Protein AF-A0A924RBK0-F1 (afdb_monomer_lite)

Radius of gyration: 13.26 Å; chains: 1; bounding box: 32×27×32 Å

Foldseek 3Di:
DDDDDDPPPCRVVVQVVVCVVPVDDDDDQVQAQLPPVRPVVRVVQCCVQQVVQLVVQHKGKGWTADPPVSGTHDIDIHGHRDD

Structure (mmCIF, N/CA/C/O backbone):
data_AF-A0A924RBK0-F1
#
_entry.id   AF-A0A924RBK0-F1
#
loop_
_atom_site.group_PDB
_atom_site.id
_atom_site.type_symbol
_atom_site.label_atom_id
_atom_site.label_alt_id
_atom_site.label_comp_id
_atom_site.label_asym_id
_atom_site.label_entity_id
_atom_site.label_seq_id
_atom_site.pdbx_PDB_ins_code
_atom_site.Cartn_x
_atom_site.Cartn_y
_atom_site.Cartn_z
_atom_site.occupancy
_atom_site.B_iso_or_equiv
_atom_site.auth_seq_id
_atom_site.auth_comp_id
_atom_site.auth_asym_id
_atom_site.auth_atom_id
_atom_site.pdbx_PDB_model_num
ATOM 1 N N . MET A 1 1 ? -8.765 7.698 1.777 1.00 61.56 1 MET A N 1
ATOM 2 C CA . MET A 1 1 ? -8.218 9.062 1.582 1.00 61.56 1 MET A CA 1
ATOM 3 C C . MET A 1 1 ? -6.959 8.958 0.731 1.00 61.56 1 MET A C 1
ATOM 5 O O . MET A 1 1 ? -6.256 7.969 0.877 1.00 61.56 1 MET A O 1
ATOM 9 N N . ALA A 1 2 ? -6.698 9.919 -0.159 1.00 71.12 2 ALA A N 1
ATOM 10 C CA . ALA A 1 2 ? -5.477 9.974 -0.972 1.00 71.12 2 ALA A CA 1
ATOM 11 C C . ALA A 1 2 ? -4.701 11.268 -0.665 1.00 71.12 2 ALA A C 1
ATOM 13 O O . ALA A 1 2 ? -5.324 12.298 -0.411 1.00 71.12 2 ALA A O 1
ATOM 14 N N . VAL A 1 3 ? -3.365 11.207 -0.671 1.00 69.62 3 VAL A N 1
ATOM 15 C CA . VAL A 1 3 ? -2.456 12.344 -0.425 1.00 69.62 3 VAL A CA 1
ATOM 16 C C . VAL A 1 3 ? -1.469 12.426 -1.592 1.00 69.62 3 VAL A C 1
ATOM 18 O O . VAL A 1 3 ? -0.760 11.455 -1.837 1.00 69.62 3 VAL A O 1
ATOM 21 N N . ASP A 1 4 ? -1.409 13.561 -2.299 1.00 73.44 4 ASP A N 1
ATOM 22 C CA . ASP A 1 4 ? -0.568 13.747 -3.498 1.00 73.44 4 ASP A CA 1
ATOM 23 C C . ASP A 1 4 ? 0.218 15.077 -3.472 1.00 73.44 4 ASP A C 1
ATOM 25 O O . ASP A 1 4 ? -0.179 16.036 -2.810 1.00 73.44 4 ASP A O 1
ATOM 29 N N . GLY A 1 5 ? 1.376 15.126 -4.143 1.00 60.59 5 GLY A N 1
ATOM 30 C CA . GLY A 1 5 ? 2.240 16.306 -4.282 1.00 60.59 5 GLY A CA 1
ATOM 31 C C . GLY A 1 5 ? 3.692 15.985 -4.693 1.00 60.59 5 GLY A C 1
ATOM 32 O O . GLY A 1 5 ? 4.088 14.825 -4.769 1.00 60.59 5 GLY A O 1
ATOM 33 N N . PRO A 1 6 ? 4.562 16.989 -4.891 1.00 46.44 6 PRO A N 1
ATOM 34 C CA . PRO A 1 6 ? 5.914 16.796 -5.441 1.00 46.44 6 PRO A CA 1
ATOM 35 C C . PRO A 1 6 ? 6.887 16.087 -4.479 1.00 46.44 6 PRO A C 1
ATOM 37 O O . PRO A 1 6 ? 6.796 16.249 -3.260 1.00 46.44 6 PRO A O 1
ATOM 40 N N . SER A 1 7 ? 7.826 15.288 -4.997 1.00 49.91 7 SER A N 1
ATOM 41 C CA . SER A 1 7 ? 8.832 14.559 -4.201 1.00 49.91 7 SER A CA 1
ATOM 42 C C . SER A 1 7 ? 9.580 15.495 -3.232 1.00 49.91 7 SER A C 1
ATOM 44 O O . SER A 1 7 ? 9.979 16.591 -3.611 1.00 49.91 7 SER A O 1
ATOM 46 N N . GLY A 1 8 ? 9.746 15.085 -1.968 1.00 52.06 8 GLY A N 1
ATOM 47 C CA . GLY A 1 8 ? 10.416 15.891 -0.930 1.00 52.06 8 GLY A CA 1
ATOM 48 C C . GLY A 1 8 ? 9.525 16.874 -0.152 1.00 52.06 8 GLY A C 1
ATOM 49 O O . GLY A 1 8 ? 10.002 17.499 0.786 1.00 52.06 8 GLY A O 1
ATOM 50 N N . SER A 1 9 ? 8.227 16.980 -0.457 1.00 60.09 9 SER A N 1
ATOM 51 C CA . SER A 1 9 ? 7.319 17.935 0.213 1.00 60.09 9 SER A CA 1
ATOM 52 C C . SER A 1 9 ? 6.783 17.501 1.593 1.00 60.09 9 SER A C 1
ATOM 54 O O . SER A 1 9 ? 5.808 18.074 2.069 1.00 60.09 9 SER A O 1
ATOM 56 N N . GLY A 1 10 ? 7.332 16.446 2.209 1.00 59.44 10 GLY A N 1
ATOM 57 C CA . GLY A 1 10 ? 6.891 15.966 3.532 1.00 59.44 10 GLY A CA 1
ATOM 58 C C . GLY A 1 10 ? 5.599 15.130 3.561 1.00 59.44 10 GLY A C 1
ATOM 59 O O . GLY A 1 10 ? 5.084 14.845 4.637 1.00 59.44 10 GLY A O 1
ATOM 60 N N . LYS A 1 11 ? 5.076 14.688 2.408 1.00 74.19 11 LYS A N 1
ATOM 61 C CA . LYS A 1 11 ? 3.849 13.860 2.333 1.00 74.19 11 LYS A CA 1
ATOM 62 C C . LYS A 1 11 ? 3.960 12.524 3.045 1.00 74.19 11 LYS A C 1
ATOM 64 O O . LYS A 1 11 ? 2.970 12.079 3.604 1.00 74.19 11 LYS A O 1
ATOM 69 N N . THR A 1 12 ? 5.138 11.902 3.021 1.00 71.56 12 THR A N 1
ATOM 70 C CA . THR A 1 12 ? 5.383 10.655 3.752 1.00 71.56 12 THR A CA 1
ATOM 71 C C . THR A 1 12 ? 5.165 10.881 5.243 1.00 71.56 12 THR A C 1
ATOM 73 O O . THR A 1 12 ? 4.362 10.182 5.839 1.00 71.56 12 THR A O 1
ATOM 76 N N . SER A 1 13 ? 5.758 11.939 5.808 1.00 72.69 13 SER A N 1
ATOM 77 C CA . SER A 1 13 ? 5.587 12.297 7.220 1.00 72.69 13 SER A CA 1
ATOM 78 C C . SER A 1 13 ? 4.139 12.651 7.563 1.00 72.69 13 SER A C 1
ATOM 80 O O . SER A 1 13 ? 3.609 12.156 8.548 1.00 72.69 13 SER A O 1
ATOM 82 N N . LEU A 1 14 ? 3.463 13.439 6.719 1.00 71.62 14 LEU A N 1
ATOM 83 C CA . LEU A 1 14 ? 2.052 13.774 6.928 1.00 71.62 14 LEU A CA 1
ATOM 84 C C . LEU A 1 14 ? 1.145 12.534 6.853 1.00 71.62 14 LEU A C 1
ATOM 86 O O . LEU A 1 14 ? 0.234 12.386 7.662 1.00 71.62 14 LEU A O 1
ATOM 90 N N . ALA A 1 15 ? 1.377 11.646 5.887 1.00 75.75 15 ALA A N 1
ATOM 91 C CA . ALA A 1 15 ? 0.602 10.422 5.731 1.00 75.75 15 ALA A CA 1
ATOM 92 C C . ALA A 1 15 ? 0.855 9.438 6.883 1.00 75.75 15 ALA A C 1
ATOM 94 O O . ALA A 1 15 ? -0.096 8.825 7.364 1.00 75.75 15 ALA A O 1
ATOM 95 N N . ASP A 1 16 ? 2.096 9.346 7.367 1.00 78.31 16 ASP A N 1
ATOM 96 C CA . ASP A 1 16 ? 2.458 8.572 8.557 1.00 78.31 16 ASP A CA 1
ATOM 97 C C . ASP A 1 16 ? 1.747 9.101 9.805 1.00 78.31 16 ASP A C 1
ATOM 99 O O . ASP A 1 16 ? 1.213 8.321 10.593 1.00 78.31 16 ASP A O 1
ATOM 103 N N . ASP A 1 17 ? 1.714 10.420 9.994 1.00 79.19 17 ASP A N 1
ATOM 104 C CA . ASP A 1 17 ? 1.065 11.036 11.151 1.00 79.19 17 ASP A CA 1
ATOM 105 C C . ASP A 1 17 ? -0.458 10.854 11.104 1.00 79.19 17 ASP A C 1
ATOM 107 O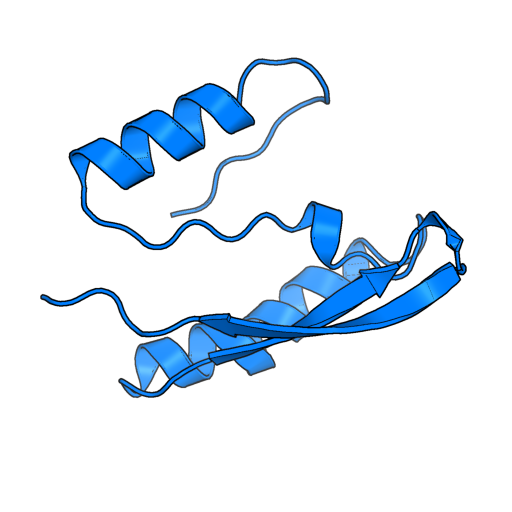 O . ASP A 1 17 ? -1.070 10.526 12.121 1.00 79.19 17 ASP A O 1
ATOM 111 N N . ILE A 1 18 ? -1.072 10.963 9.920 1.00 77.50 18 ILE A N 1
ATOM 112 C CA . ILE A 1 18 ? -2.498 10.663 9.726 1.00 77.50 18 ILE A CA 1
ATOM 113 C C . ILE A 1 18 ? -2.784 9.187 10.010 1.00 77.50 18 ILE A C 1
ATOM 115 O O . ILE A 1 18 ? -3.741 8.881 10.721 1.00 77.50 18 ILE A O 1
ATOM 119 N N . ALA A 1 19 ? -1.970 8.267 9.488 1.00 81.25 19 ALA A N 1
ATOM 120 C CA . ALA A 1 19 ? -2.133 6.835 9.718 1.00 81.25 19 ALA A CA 1
ATOM 121 C C . ALA A 1 19 ? -2.023 6.492 11.211 1.00 81.25 19 ALA A C 1
ATOM 123 O O . ALA A 1 19 ? -2.885 5.798 11.745 1.00 81.25 19 ALA A O 1
ATOM 124 N N . LYS A 1 20 ? -1.037 7.057 11.920 1.00 80.88 20 LYS A N 1
ATOM 125 C CA . LYS A 1 20 ? -0.888 6.889 13.376 1.00 80.88 20 LYS A CA 1
ATOM 126 C C . LYS A 1 20 ? -2.072 7.452 14.154 1.00 80.88 20 LYS A C 1
ATOM 128 O O . LYS A 1 20 ? -2.539 6.807 15.085 1.00 80.88 20 LYS A O 1
ATOM 133 N N . ALA A 1 21 ? -2.551 8.640 13.789 1.00 80.62 21 ALA A N 1
ATOM 134 C CA . ALA A 1 21 ? -3.646 9.300 14.495 1.00 80.62 21 ALA A CA 1
ATOM 135 C C . ALA A 1 21 ? -5.007 8.624 14.259 1.00 80.62 21 ALA A C 1
ATOM 137 O O . ALA A 1 21 ? -5.876 8.689 15.123 1.00 80.62 21 ALA A O 1
ATOM 138 N N . SER A 1 22 ? -5.199 7.991 13.097 1.00 78.25 22 SER A N 1
ATOM 139 C CA . SER A 1 22 ? -6.477 7.379 12.698 1.00 78.25 22 SER A CA 1
ATOM 140 C C . SER A 1 22 ? -6.513 5.853 12.792 1.00 78.25 22 SER A C 1
ATOM 142 O O . SER A 1 22 ? -7.582 5.271 12.647 1.00 78.25 22 SER A O 1
ATOM 144 N N . GLY A 1 23 ? -5.368 5.192 12.986 1.00 78.31 23 GLY A N 1
ATOM 145 C CA . GLY A 1 23 ? -5.251 3.736 12.860 1.00 78.31 23 GLY A CA 1
ATOM 146 C C . GLY A 1 23 ? -5.369 3.226 11.416 1.00 78.31 23 GLY A C 1
ATOM 1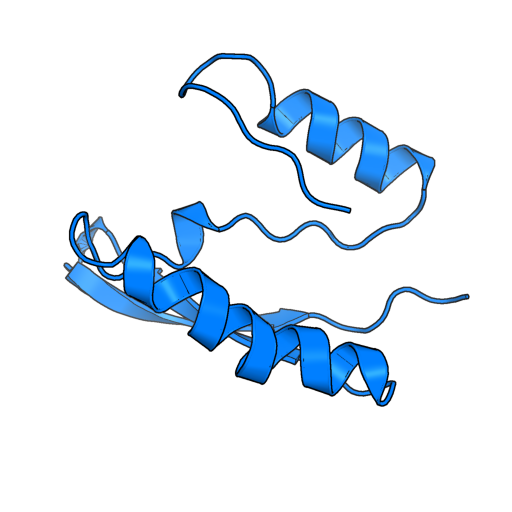47 O O . GLY A 1 23 ? -5.481 2.020 11.201 1.00 78.31 23 GLY A O 1
ATOM 148 N N . ALA A 1 24 ? -5.358 4.115 10.417 1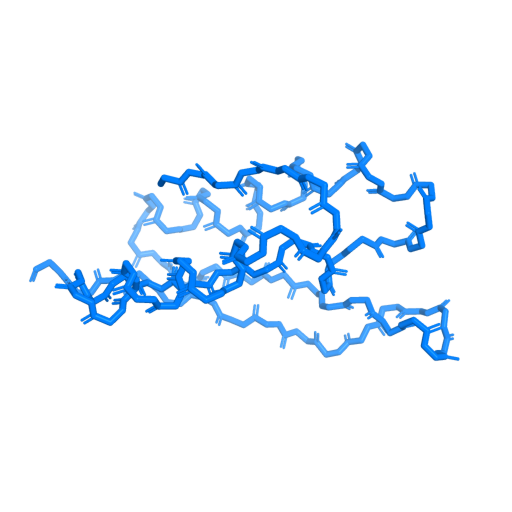.00 80.69 24 ALA A N 1
ATOM 149 C CA . ALA A 1 24 ? -5.509 3.737 9.018 1.00 80.69 24 ALA A CA 1
ATOM 150 C C . ALA A 1 24 ? -4.277 3.000 8.471 1.00 80.69 24 ALA A C 1
ATOM 152 O O . ALA A 1 24 ? -3.131 3.302 8.809 1.00 80.69 24 ALA A O 1
ATOM 153 N N . THR A 1 25 ? -4.508 2.071 7.544 1.00 81.56 25 THR A N 1
ATOM 154 C CA . THR A 1 25 ? -3.432 1.413 6.797 1.00 81.56 25 THR A CA 1
ATOM 155 C C . THR A 1 25 ? -2.882 2.343 5.717 1.00 81.56 25 THR A C 1
ATOM 157 O O . THR A 1 25 ? -3.629 2.840 4.873 1.00 81.56 25 THR A O 1
ATOM 160 N N . LEU A 1 26 ? -1.564 2.560 5.723 1.00 82.94 26 LEU A N 1
ATOM 161 C CA . LEU A 1 26 ? -0.876 3.396 4.742 1.00 82.94 26 LEU A CA 1
ATOM 162 C C . LEU A 1 26 ? -0.286 2.548 3.607 1.00 82.94 26 LEU A C 1
ATOM 164 O O . LEU A 1 26 ? 0.484 1.619 3.846 1.00 82.94 26 LEU A O 1
ATOM 168 N N . LEU A 1 27 ? -0.629 2.896 2.364 1.00 83.19 27 LEU A N 1
ATOM 169 C CA . LEU A 1 27 ? -0.094 2.283 1.148 1.00 83.19 27 LEU A CA 1
ATOM 170 C C . LEU A 1 27 ? 0.597 3.349 0.290 1.00 83.19 27 LEU A C 1
ATOM 172 O O . LEU A 1 27 ? -0.057 4.263 -0.212 1.00 83.19 27 LEU A O 1
ATOM 176 N N . HIS A 1 28 ? 1.907 3.214 0.085 1.00 84.19 28 HIS A N 1
ATOM 177 C CA . HIS A 1 28 ? 2.674 4.092 -0.800 1.00 84.19 28 HIS A CA 1
ATOM 178 C C . HIS A 1 28 ? 2.593 3.595 -2.248 1.00 84.19 28 HIS A C 1
ATOM 180 O O . HIS A 1 28 ? 3.032 2.489 -2.553 1.00 84.19 28 HIS A O 1
ATOM 186 N N . LEU A 1 29 ? 2.046 4.410 -3.156 1.00 83.12 29 LEU A N 1
ATOM 187 C CA . LEU A 1 29 ? 1.916 4.035 -4.572 1.00 83.12 29 LEU A CA 1
ATOM 188 C C . LEU A 1 29 ? 3.263 3.976 -5.309 1.00 83.12 29 LEU A C 1
ATOM 190 O O . LEU A 1 29 ? 3.405 3.197 -6.250 1.00 83.12 29 LEU A O 1
ATOM 194 N N . ASP A 1 30 ? 4.263 4.727 -4.845 1.00 80.19 30 ASP A N 1
ATOM 195 C CA . ASP A 1 30 ? 5.613 4.753 -5.426 1.00 80.19 30 ASP A CA 1
ATOM 196 C C . ASP A 1 30 ? 6.318 3.385 -5.355 1.00 80.19 30 ASP A C 1
ATOM 198 O O . ASP A 1 30 ? 7.141 3.049 -6.212 1.00 80.19 30 ASP A O 1
ATOM 202 N N . ASP A 1 31 ? 5.939 2.555 -4.378 1.00 81.75 31 ASP A N 1
ATOM 203 C CA . ASP A 1 31 ? 6.423 1.179 -4.234 1.00 81.75 31 ASP A CA 1
ATOM 204 C C . ASP A 1 31 ? 5.819 0.228 -5.273 1.00 81.75 31 ASP A C 1
ATOM 206 O O . ASP A 1 31 ? 6.254 -0.919 -5.382 1.00 81.75 31 ASP A O 1
ATOM 210 N N . LEU A 1 32 ? 4.792 0.662 -6.005 1.00 85.31 32 LEU A N 1
ATOM 211 C CA . LEU A 1 32 ? 3.992 -0.188 -6.883 1.00 85.31 32 LEU A CA 1
ATOM 212 C C . LEU A 1 32 ? 4.199 0.123 -8.364 1.00 85.31 32 LEU A C 1
ATOM 214 O O . LEU A 1 32 ? 3.900 -0.741 -9.185 1.00 85.31 32 LEU A O 1
ATOM 218 N N . TYR A 1 33 ? 4.709 1.309 -8.716 1.00 85.81 33 TYR A N 1
ATOM 219 C CA . TYR A 1 33 ? 4.860 1.729 -10.110 1.00 85.81 33 TYR A CA 1
ATOM 220 C C . TYR A 1 33 ? 5.796 0.799 -10.895 1.00 85.81 33 TYR A C 1
ATOM 222 O O . TYR A 1 33 ? 6.982 0.732 -10.567 1.00 85.81 33 TYR A O 1
ATOM 230 N N . PRO A 1 34 ? 5.322 0.138 -11.974 1.00 82.44 34 PRO A N 1
ATOM 231 C CA . PRO A 1 34 ? 6.172 -0.648 -12.868 1.00 82.44 34 PRO A CA 1
ATOM 232 C C . PRO A 1 34 ? 7.114 0.231 -13.707 1.00 82.44 34 PRO A C 1
ATOM 234 O O . PRO A 1 34 ? 6.907 0.454 -14.900 1.00 82.44 34 PRO A O 1
ATOM 237 N N . GLY A 1 35 ? 8.147 0.777 -13.069 1.00 81.25 35 GLY A N 1
ATOM 238 C CA . GLY A 1 35 ? 9.003 1.797 -13.662 1.00 81.25 35 GLY A CA 1
ATOM 239 C C . GLY A 1 35 ? 8.273 3.127 -13.896 1.00 81.25 35 GLY A C 1
ATOM 240 O O . GLY A 1 35 ? 7.099 3.300 -13.570 1.00 81.25 35 GLY A O 1
ATOM 241 N N . TRP A 1 36 ? 8.968 4.080 -14.519 1.00 76.12 36 TRP A N 1
ATOM 242 C CA . TRP A 1 36 ? 8.449 5.434 -14.772 1.00 76.12 36 TRP A CA 1
ATOM 243 C C . TRP A 1 36 ? 7.230 5.484 -15.705 1.00 76.12 36 TRP A C 1
ATOM 245 O O . TRP A 1 3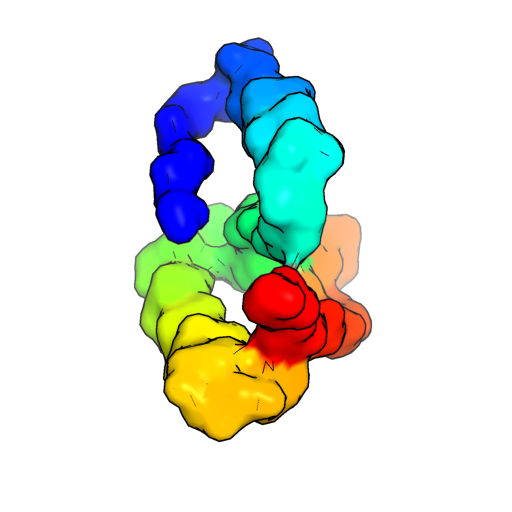6 ? 6.401 6.382 -15.596 1.00 76.12 36 TRP A O 1
ATOM 255 N N . HIS A 1 37 ? 7.078 4.493 -16.584 1.00 79.50 37 HIS A N 1
ATOM 256 C CA . HIS A 1 37 ? 5.924 4.374 -17.484 1.00 79.50 37 HIS A CA 1
ATOM 257 C C . HIS A 1 37 ? 4.701 3.734 -16.801 1.00 79.50 37 HIS A C 1
ATOM 259 O O . HIS A 1 37 ? 3.617 3.680 -17.376 1.00 79.50 37 HIS A O 1
ATOM 265 N N . GLY A 1 38 ? 4.870 3.246 -15.569 1.00 77.69 38 GLY A N 1
ATOM 266 C CA . GLY A 1 38 ? 3.864 2.519 -14.807 1.00 77.69 38 GLY A CA 1
ATOM 267 C C . GLY A 1 38 ? 2.841 3.387 -14.068 1.00 77.69 38 GLY A C 1
ATOM 268 O O . GLY A 1 38 ? 1.907 2.839 -13.478 1.00 77.69 38 GLY A O 1
ATOM 269 N N . LEU A 1 39 ? 2.984 4.720 -14.100 1.00 79.19 39 LEU A N 1
ATOM 270 C CA . LEU A 1 39 ? 2.122 5.652 -13.359 1.00 79.19 39 LEU A CA 1
ATOM 271 C C . LEU A 1 39 ? 0.642 5.496 -13.720 1.00 79.19 39 LEU A C 1
ATOM 273 O O . LEU A 1 39 ? -0.195 5.393 -12.833 1.00 79.19 39 LEU A O 1
ATOM 277 N N . ALA A 1 40 ? 0.312 5.408 -15.011 1.00 82.25 40 ALA A N 1
ATOM 278 C CA . ALA A 1 40 ? -1.077 5.265 -15.454 1.00 82.25 40 ALA A CA 1
ATOM 279 C C . ALA A 1 40 ? -1.667 3.874 -15.150 1.00 82.25 40 ALA A C 1
ATOM 281 O O . ALA A 1 40 ? -2.872 3.735 -14.954 1.00 82.25 40 ALA A O 1
ATOM 282 N N . ALA A 1 41 ? -0.825 2.838 -15.093 1.00 81.94 41 ALA A N 1
ATOM 283 C CA . ALA A 1 41 ? -1.254 1.459 -14.863 1.00 81.94 41 ALA A CA 1
ATOM 284 C C . ALA A 1 41 ? -1.497 1.140 -13.377 1.00 81.94 41 ALA A C 1
ATOM 286 O O . ALA A 1 41 ? -2.183 0.173 -13.049 1.00 81.94 41 ALA A O 1
ATOM 287 N N . THR A 1 42 ? -0.946 1.946 -12.471 1.00 85.06 42 THR A N 1
ATOM 288 C CA . THR A 1 42 ? -0.930 1.632 -11.037 1.00 85.06 42 THR A CA 1
ATOM 289 C C . THR A 1 42 ? -2.249 1.930 -10.321 1.00 85.06 42 THR A C 1
ATOM 291 O O . THR A 1 42 ? -2.710 1.051 -9.593 1.00 85.06 42 THR A O 1
ATOM 294 N N . PRO A 1 43 ? -2.942 3.063 -10.556 1.00 86.25 43 PRO A N 1
ATOM 295 C CA . PRO A 1 43 ? -4.267 3.296 -9.985 1.00 86.25 43 PRO A CA 1
ATOM 296 C C . PRO A 1 43 ? -5.295 2.188 -10.285 1.00 86.25 43 PRO A C 1
ATOM 298 O O . PRO A 1 43 ? -5.899 1.695 -9.333 1.00 86.25 43 PRO A O 1
ATOM 301 N N . PRO A 1 44 ? -5.486 1.713 -11.538 1.00 87.00 44 PRO A N 1
ATOM 302 C CA . PRO A 1 44 ? -6.442 0.636 -11.799 1.00 87.00 44 PRO A CA 1
ATOM 303 C C . PRO A 1 44 ? -6.006 -0.710 -11.200 1.00 87.00 44 PRO A C 1
ATOM 305 O O . PRO A 1 44 ? -6.862 -1.500 -10.805 1.00 87.00 44 PRO A O 1
ATOM 308 N N . MET A 1 45 ? -4.698 -0.971 -11.091 1.00 88.38 45 MET A N 1
ATOM 309 C CA . MET A 1 45 ? -4.176 -2.159 -10.409 1.00 88.38 45 MET A CA 1
ATOM 310 C C . MET A 1 45 ? -4.509 -2.135 -8.912 1.00 88.38 45 MET A C 1
ATOM 312 O O . MET A 1 45 ? -4.974 -3.137 -8.374 1.00 88.38 45 MET A O 1
ATOM 316 N N . VAL A 1 46 ? -4.301 -0.997 -8.247 1.00 89.69 46 VAL A N 1
ATOM 317 C CA . VAL A 1 46 ? -4.585 -0.838 -6.813 1.00 89.69 46 VAL A CA 1
ATOM 318 C C . VAL A 1 46 ? -6.082 -0.852 -6.537 1.00 89.69 46 VAL A C 1
ATOM 320 O O . VAL A 1 46 ? -6.507 -1.489 -5.578 1.00 89.69 46 VAL A O 1
ATOM 323 N N . ALA A 1 47 ? -6.891 -0.220 -7.391 1.00 89.12 47 ALA A N 1
ATOM 324 C CA . ALA A 1 47 ? -8.343 -0.268 -7.267 1.00 89.12 47 ALA A CA 1
ATOM 325 C C . ALA A 1 47 ? -8.844 -1.721 -7.236 1.00 89.12 47 ALA A C 1
ATOM 327 O O . ALA A 1 47 ? -9.466 -2.134 -6.264 1.00 89.12 47 ALA A O 1
ATOM 328 N N . ARG A 1 48 ? -8.454 -2.522 -8.234 1.00 90.00 48 ARG A N 1
ATOM 329 C CA . ARG A 1 48 ? -8.904 -3.915 -8.364 1.00 90.00 48 ARG A CA 1
ATOM 330 C C . ARG A 1 48 ? -8.296 -4.864 -7.334 1.00 90.00 48 ARG A C 1
ATOM 332 O O . ARG A 1 48 ? -8.975 -5.752 -6.841 1.00 90.00 48 ARG A O 1
ATOM 339 N N . GLY A 1 49 ? -7.000 -4.730 -7.059 1.00 89.62 49 GLY A N 1
ATOM 340 C CA . GLY A 1 49 ? -6.279 -5.668 -6.194 1.00 89.62 49 GLY A CA 1
ATOM 341 C C . GLY A 1 49 ? -6.425 -5.374 -4.704 1.00 89.62 49 GLY A C 1
ATOM 342 O O . GLY A 1 49 ? -6.273 -6.278 -3.886 1.00 89.62 49 GLY A O 1
ATOM 343 N N . VAL A 1 50 ? -6.698 -4.118 -4.341 1.00 92.00 50 VAL A N 1
ATOM 344 C CA . VAL A 1 50 ? -6.697 -3.670 -2.945 1.00 92.00 50 VAL A CA 1
ATOM 345 C C . VAL A 1 50 ? -8.024 -3.045 -2.547 1.00 92.00 50 VAL A C 1
ATOM 347 O O . VAL A 1 50 ? -8.626 -3.503 -1.582 1.00 92.00 50 VAL A O 1
ATOM 350 N N . LEU A 1 51 ? -8.489 -2.016 -3.259 1.00 89.81 51 LEU A N 1
ATOM 351 C CA . LEU A 1 51 ? -9.667 -1.261 -2.816 1.00 89.81 51 LEU A CA 1
ATOM 352 C C . LEU A 1 51 ? -10.952 -2.087 -2.907 1.00 89.81 51 LEU A C 1
ATOM 354 O O . LEU A 1 51 ? -11.731 -2.069 -1.959 1.00 89.81 51 LEU A O 1
ATOM 358 N N . ASP A 1 52 ? -11.140 -2.845 -3.989 1.00 93.25 52 ASP A N 1
ATOM 359 C CA . ASP A 1 52 ? -12.306 -3.721 -4.159 1.00 93.25 52 ASP A CA 1
ATOM 360 C C . ASP A 1 52 ? -12.349 -4.815 -3.075 1.00 93.25 52 ASP A C 1
ATOM 362 O O . ASP A 1 52 ? -13.408 -5.090 -2.514 1.00 93.25 52 ASP A O 1
ATOM 366 N N . ALA A 1 53 ? -11.192 -5.387 -2.718 1.00 91.69 53 ALA A N 1
ATOM 367 C CA . ALA A 1 53 ? -11.086 -6.380 -1.646 1.00 91.69 53 ALA A CA 1
ATOM 368 C C . ALA A 1 53 ? -11.403 -5.770 -0.271 1.00 91.69 53 ALA A C 1
ATOM 370 O O . ALA A 1 53 ? -12.233 -6.298 0.464 1.00 91.69 53 ALA A O 1
ATOM 371 N N . ILE A 1 54 ? -10.817 -4.612 0.051 1.00 90.75 54 ILE A N 1
ATOM 372 C CA . ILE A 1 54 ? -11.090 -3.914 1.316 1.00 90.75 54 ILE A CA 1
ATOM 373 C C . ILE A 1 54 ? -12.567 -3.515 1.415 1.00 90.75 54 ILE A C 1
ATOM 375 O O . ILE A 1 54 ? -13.158 -3.634 2.486 1.00 90.75 54 ILE A O 1
ATOM 379 N N . ALA A 1 55 ? -13.187 -3.081 0.313 1.00 88.62 55 ALA A N 1
ATOM 380 C CA . ALA A 1 55 ? -14.611 -2.751 0.274 1.00 88.62 55 ALA A CA 1
ATOM 381 C C . ALA A 1 55 ? -15.511 -3.969 0.553 1.00 88.62 55 ALA A C 1
ATOM 383 O O . ALA A 1 55 ? -16.609 -3.802 1.082 1.00 88.62 55 ALA A O 1
ATOM 384 N N . ALA A 1 56 ? -15.041 -5.181 0.242 1.00 91.88 56 ALA A N 1
ATOM 385 C CA . ALA A 1 56 ? -15.700 -6.440 0.584 1.00 91.88 56 ALA A CA 1
ATOM 386 C C . ALA A 1 56 ? -15.383 -6.940 2.011 1.00 91.88 56 ALA A C 1
ATOM 388 O O . ALA A 1 56 ? -15.953 -7.938 2.443 1.00 91.88 56 ALA A O 1
ATOM 389 N N . GLY A 1 57 ? -14.506 -6.256 2.755 1.00 90.88 57 GLY A N 1
ATOM 390 C CA . GLY A 1 57 ? -14.021 -6.702 4.065 1.00 90.88 57 GLY A CA 1
ATOM 391 C C . GLY A 1 57 ? -12.886 -7.732 3.999 1.00 90.88 57 GLY A C 1
ATOM 392 O O . GLY A 1 57 ? -12.514 -8.290 5.030 1.00 90.88 57 GLY A O 1
ATOM 393 N N . ASP A 1 58 ? -12.315 -7.959 2.816 1.00 93.19 58 ASP A N 1
ATOM 394 C CA . ASP A 1 58 ? -11.237 -8.913 2.567 1.00 93.19 58 ASP A CA 1
ATOM 395 C C . ASP A 1 58 ? -9.850 -8.248 2.546 1.00 93.19 58 ASP A C 1
ATOM 397 O O . ASP A 1 58 ? -9.691 -7.030 2.442 1.00 93.19 58 ASP A O 1
ATOM 401 N N . THR A 1 59 ? -8.801 -9.073 2.619 1.00 93.19 59 THR A N 1
ATOM 402 C CA . THR A 1 59 ? -7.415 -8.606 2.473 1.00 93.19 59 THR A CA 1
ATOM 403 C C . THR A 1 59 ? -7.077 -8.346 1.008 1.00 93.19 59 THR A C 1
ATOM 405 O O . THR A 1 59 ? -7.054 -9.259 0.182 1.00 93.19 59 THR A O 1
ATOM 408 N N . GLY A 1 60 ? -6.734 -7.098 0.702 1.00 93.69 60 GLY A N 1
ATOM 409 C CA . GLY A 1 60 ? -6.206 -6.695 -0.594 1.00 93.69 60 GLY A CA 1
ATOM 410 C C . GLY A 1 60 ? -4.795 -7.223 -0.834 1.00 93.69 60 GLY A C 1
ATOM 411 O O . GLY A 1 60 ? -3.997 -7.329 0.097 1.00 93.69 60 GLY A O 1
ATOM 412 N N . THR A 1 61 ? -4.460 -7.527 -2.087 1.00 93.62 61 THR A N 1
ATOM 413 C CA . THR A 1 61 ? -3.115 -7.972 -2.479 1.00 93.62 61 THR A CA 1
ATOM 414 C C . THR A 1 61 ? -2.644 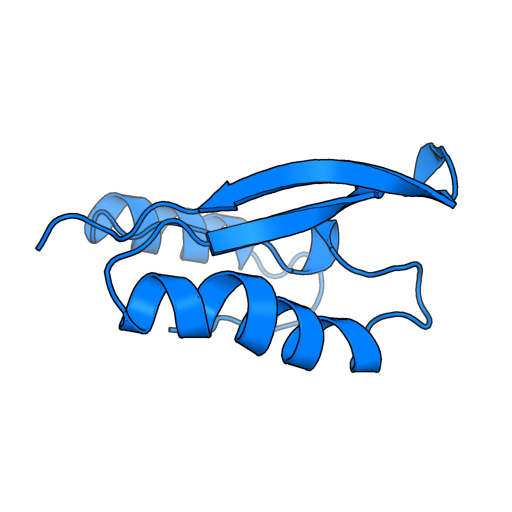-7.251 -3.737 1.00 93.62 61 THR A C 1
ATOM 416 O O . THR A 1 61 ? -3.341 -7.185 -4.748 1.00 93.62 61 THR A O 1
ATOM 419 N N . VAL A 1 62 ? -1.419 -6.728 -3.692 1.00 92.81 62 VAL A N 1
ATOM 420 C CA . VAL A 1 62 ? -0.752 -6.084 -4.832 1.00 92.81 62 VAL A CA 1
ATOM 421 C C . VAL A 1 62 ? 0.732 -6.439 -4.847 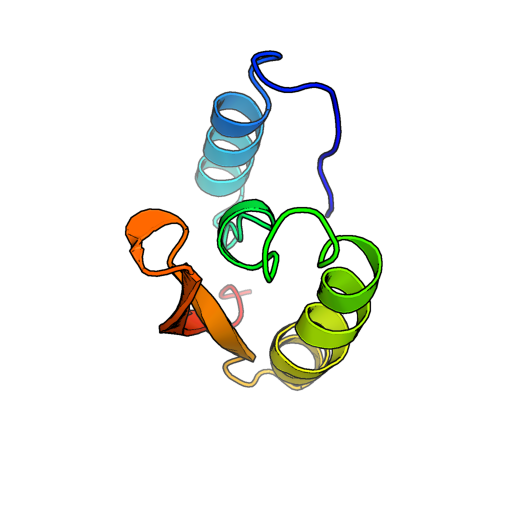1.00 92.81 62 VAL A C 1
ATOM 423 O O . VAL A 1 62 ? 1.317 -6.704 -3.802 1.00 92.81 62 VAL A O 1
ATOM 426 N N . ARG A 1 63 ? 1.380 -6.460 -6.015 1.00 90.12 63 ARG A N 1
ATOM 427 C CA . ARG A 1 63 ? 2.836 -6.674 -6.087 1.00 90.12 63 ARG A CA 1
ATOM 428 C C . ARG A 1 63 ? 3.577 -5.355 -5.955 1.00 90.12 63 ARG A C 1
ATOM 430 O O . ARG A 1 63 ? 3.260 -4.399 -6.658 1.00 90.12 63 ARG A O 1
ATOM 437 N N . ARG A 1 64 ? 4.620 -5.340 -5.124 1.00 90.19 64 ARG A N 1
ATOM 438 C CA . ARG A 1 64 ? 5.607 -4.256 -5.139 1.00 90.19 64 ARG A CA 1
ATOM 439 C C . ARG A 1 64 ? 6.406 -4.292 -6.433 1.00 90.19 64 ARG A C 1
ATOM 441 O O . ARG A 1 64 ? 6.612 -5.356 -7.014 1.00 90.19 64 ARG A O 1
ATOM 448 N N . TRP A 1 65 ? 6.922 -3.152 -6.856 1.00 88.81 65 TRP A N 1
ATOM 449 C CA . TRP A 1 65 ? 7.907 -3.053 -7.917 1.00 88.81 65 TRP A CA 1
ATOM 450 C C . TRP A 1 65 ? 9.313 -2.951 -7.329 1.00 88.81 65 TRP A C 1
ATOM 452 O O . TRP A 1 65 ? 9.603 -2.117 -6.474 1.00 88.81 65 TRP A O 1
ATOM 462 N N . SER A 1 66 ? 10.226 -3.805 -7.792 1.00 88.25 66 SER A N 1
ATOM 463 C CA . SER A 1 66 ? 11.637 -3.673 -7.443 1.00 88.25 66 SER A CA 1
ATOM 464 C C . SER A 1 66 ? 12.311 -2.728 -8.426 1.00 88.25 66 SER A C 1
ATOM 466 O O . SER A 1 66 ? 12.672 -3.138 -9.526 1.00 88.25 66 SER A O 1
ATOM 468 N N . TRP A 1 67 ? 12.551 -1.487 -8.005 1.00 83.31 67 TRP A N 1
ATOM 469 C CA . TRP A 1 67 ? 13.288 -0.500 -8.801 1.00 83.31 67 TRP A CA 1
ATOM 470 C C . TRP A 1 67 ? 14.719 -0.949 -9.126 1.00 83.31 67 TRP A C 1
ATOM 472 O O . TRP A 1 67 ? 15.163 -0.812 -10.260 1.00 83.31 67 TRP A O 1
ATOM 482 N N . VAL A 1 68 ? 15.408 -1.578 -8.165 1.00 87.75 68 VAL A N 1
ATOM 483 C CA . VAL A 1 68 ? 16.783 -2.091 -8.335 1.00 87.75 68 VAL A CA 1
ATOM 484 C C . VAL A 1 68 ? 16.857 -3.205 -9.380 1.00 87.75 68 VAL A C 1
ATOM 486 O O . VAL A 1 68 ? 17.814 -3.283 -10.143 1.00 87.75 68 VAL A O 1
ATOM 489 N N . ARG A 1 69 ? 15.861 -4.099 -9.402 1.00 88.56 69 ARG A N 1
ATOM 490 C CA . ARG A 1 69 ? 15.844 -5.276 -10.289 1.00 88.56 69 ARG A CA 1
ATOM 491 C C . ARG A 1 69 ? 14.981 -5.078 -11.533 1.00 88.56 69 ARG A C 1
ATOM 493 O O . ARG A 1 69 ? 14.896 -5.997 -12.342 1.00 88.56 69 ARG A O 1
ATOM 500 N N . HIS A 1 70 ? 14.319 -3.928 -11.639 1.00 87.56 70 HIS A N 1
ATOM 501 C CA . HIS A 1 70 ? 13.386 -3.558 -12.696 1.00 87.56 70 HIS A CA 1
ATOM 502 C C . HIS A 1 70 ? 12.362 -4.666 -13.026 1.00 87.56 70 HIS A C 1
ATOM 504 O O . HIS A 1 70 ? 12.143 -5.014 -14.188 1.00 87.56 70 HIS A O 1
ATOM 510 N N . ARG A 1 71 ? 11.769 -5.269 -11.983 1.00 89.25 71 ARG A N 1
ATOM 511 C CA . ARG A 1 71 ? 10.816 -6.389 -12.095 1.00 89.25 71 ARG A CA 1
ATOM 512 C C . ARG A 1 71 ? 9.817 -6.420 -10.931 1.00 89.25 71 ARG A C 1
ATOM 514 O O . ARG A 1 71 ? 10.111 -5.826 -9.886 1.00 89.25 71 ARG A O 1
ATOM 521 N N . PRO A 1 72 ? 8.700 -7.169 -11.045 1.00 90.50 72 PRO A N 1
ATOM 522 C CA . PRO A 1 72 ? 7.807 -7.404 -9.916 1.00 90.50 72 PRO A CA 1
ATOM 523 C C . PRO A 1 72 ? 8.565 -7.990 -8.719 1.00 90.50 72 PRO A C 1
ATOM 525 O O . PRO A 1 72 ? 9.362 -8.923 -8.845 1.00 90.50 72 PRO A O 1
ATOM 528 N N . GLY A 1 73 ? 8.345 -7.377 -7.566 1.00 89.44 73 GLY A N 1
ATOM 529 C CA . GLY A 1 73 ? 8.856 -7.764 -6.265 1.00 89.44 73 GLY A CA 1
ATOM 530 C C . GLY A 1 73 ? 7.842 -8.604 -5.479 1.00 89.44 73 GLY A C 1
ATOM 531 O O . GLY A 1 73 ? 6.922 -9.180 -6.067 1.00 89.44 73 GLY A O 1
ATOM 532 N N . PRO A 1 74 ? 8.021 -8.707 -4.152 1.00 91.75 74 PRO A N 1
ATOM 533 C CA . PRO A 1 74 ? 7.122 -9.477 -3.303 1.00 91.75 74 PRO A CA 1
ATOM 534 C C . PRO A 1 74 ? 5.704 -8.895 -3.295 1.00 91.75 74 PRO A C 1
ATOM 536 O O . PRO A 1 74 ? 5.490 -7.709 -3.569 1.00 91.75 74 PRO A O 1
ATOM 539 N N . GLU A 1 75 ? 4.739 -9.750 -2.965 1.00 92.62 75 GLU A N 1
ATOM 540 C CA . GLU A 1 75 ? 3.368 -9.324 -2.701 1.00 92.62 75 GLU A CA 1
ATOM 541 C C . GLU A 1 75 ? 3.299 -8.520 -1.401 1.00 92.62 75 GLU A C 1
ATOM 543 O O . GLU A 1 75 ? 4.025 -8.765 -0.436 1.00 92.62 75 GLU A O 1
ATOM 548 N N . LEU A 1 76 ? 2.435 -7.517 -1.422 1.00 90.62 76 LEU A N 1
ATOM 549 C CA . LEU A 1 76 ? 2.036 -6.712 -0.292 1.00 90.62 76 LEU A CA 1
ATOM 550 C C . LEU A 1 76 ? 0.569 -7.014 -0.019 1.00 90.62 76 LEU A C 1
ATOM 552 O O . LEU A 1 76 ? -0.275 -6.853 -0.904 1.00 90.62 76 LEU A O 1
ATOM 556 N N . HIS A 1 77 ? 0.291 -7.422 1.212 1.00 92.62 77 HIS A N 1
ATOM 557 C CA . HIS A 1 77 ? -1.060 -7.652 1.698 1.00 92.62 77 HIS A CA 1
ATOM 558 C C . HIS A 1 77 ? -1.514 -6.447 2.516 1.00 92.62 77 HIS A C 1
ATOM 560 O O . HIS A 1 77 ? -0.762 -5.930 3.345 1.00 92.62 77 HIS A O 1
ATOM 566 N N . VAL A 1 78 ? -2.737 -5.997 2.264 1.00 89.62 78 VAL A N 1
ATOM 567 C CA . VAL A 1 78 ? -3.344 -4.834 2.906 1.00 89.62 78 VAL A CA 1
ATOM 568 C C . VAL A 1 78 ? -4.646 -5.301 3.539 1.00 89.62 78 VAL A C 1
ATOM 570 O O . VAL A 1 78 ? -5.633 -5.538 2.845 1.00 89.62 78 VAL A O 1
ATOM 573 N N . ALA A 1 79 ? -4.622 -5.499 4.854 1.00 88.06 79 ALA A N 1
ATOM 574 C CA . ALA A 1 79 ? -5.815 -5.862 5.605 1.00 88.06 79 ALA A CA 1
ATOM 575 C C . ALA A 1 79 ? -6.783 -4.663 5.695 1.00 88.06 79 ALA A C 1
ATOM 577 O O . ALA A 1 79 ? -6.323 -3.515 5.681 1.00 88.06 79 ALA A O 1
ATOM 578 N N . PRO A 1 80 ? -8.100 -4.899 5.822 1.00 83.81 80 PRO A N 1
ATOM 579 C CA . PRO A 1 80 ? -9.034 -3.843 6.187 1.00 83.81 80 PRO A CA 1
ATOM 580 C C . PRO A 1 80 ? -8.649 -3.254 7.550 1.00 83.81 80 PRO A C 1
ATOM 582 O O . PRO A 1 80 ? -8.242 -3.986 8.457 1.00 83.81 80 PRO A O 1
ATOM 585 N N . ALA A 1 81 ? -8.794 -1.939 7.711 1.00 76.75 81 ALA A N 1
ATOM 586 C CA . ALA A 1 81 ? -8.639 -1.324 9.024 1.00 76.75 81 ALA A CA 1
ATOM 587 C C . ALA A 1 81 ? -9.774 -1.810 9.953 1.00 76.75 81 ALA A C 1
ATOM 589 O O . ALA A 1 81 ? -10.922 -1.874 9.501 1.00 76.75 81 ALA A O 1
ATOM 590 N N . PRO A 1 82 ? -9.484 -2.160 11.220 1.00 65.75 82 PRO A N 1
ATOM 591 C CA . PRO A 1 82 ? -10.532 -2.457 12.186 1.00 65.75 82 PRO A CA 1
ATOM 592 C C . PRO A 1 82 ? -11.425 -1.221 12.372 1.00 65.75 82 PRO A C 1
ATOM 594 O O . PRO A 1 82 ? -10.904 -0.114 12.515 1.00 65.75 82 PRO A O 1
ATOM 597 N N . LEU A 1 83 ? -12.747 -1.424 12.312 1.00 57.34 83 LEU A N 1
ATOM 598 C CA . LEU A 1 83 ? -13.755 -0.394 12.600 1.00 57.34 83 LEU A CA 1
ATOM 599 C C . LEU A 1 83 ? -13.720 0.033 14.071 1.00 57.34 83 LEU A C 1
ATOM 601 O O . LEU A 1 83 ? -13.515 -0.854 14.933 1.00 57.34 83 LEU A O 1
#

Secondary structure (DSSP, 8-state):
------TTSSHHHHHHHHHHHHTPPP--GGGT-SSGGGTTTHHHHHIIIIIHHHHTTSPEEEEEEETTTTEEEEEEEEPPPP-

pLDDT: mean 81.65, std 10.71, range [46.44, 93.69]

Sequence (83 aa):
MAVDGPSGSGKTSLADDIAKASGATLLHLDDLYPGWHGLAATPPMVARGVLDAIAAGDTGTVRRWSWVRHRPGPELHVAPAPL